Protein AF-A0A2S4YR30-F1 (afdb_monomer_lite)

Radius of gyration: 16.6 Å; chains: 1; bounding box: 55×15×32 Å

Structure (mmCIF, N/CA/C/O backbone):
data_AF-A0A2S4YR30-F1
#
_entry.id   AF-A0A2S4YR30-F1
#
loop_
_atom_site.group_PDB
_atom_site.id
_atom_site.type_symbol
_atom_site.label_atom_id
_atom_site.label_alt_id
_atom_site.label_comp_id
_atom_site.label_asym_id
_atom_site.label_entity_id
_atom_site.label_seq_id
_atom_site.pdbx_PDB_ins_code
_atom_site.Cartn_x
_atom_site.Cartn_y
_atom_site.Cartn_z
_atom_site.occupancy
_atom_site.B_iso_or_equiv
_atom_site.auth_seq_id
_atom_site.auth_comp_id
_atom_site.auth_asym_id
_atom_site.auth_atom_id
_atom_site.pdbx_PDB_model_num
ATOM 1 N N . MET A 1 1 ? -11.643 0.878 -17.645 1.00 39.56 1 MET A N 1
ATOM 2 C CA . MET A 1 1 ? -11.794 0.042 -16.435 1.00 39.56 1 MET A CA 1
ATOM 3 C C . MET A 1 1 ? -11.532 0.905 -15.212 1.00 39.56 1 MET A C 1
ATOM 5 O O . MET A 1 1 ? -10.471 1.510 -15.152 1.00 39.56 1 MET A O 1
ATOM 9 N N . GLY A 1 2 ? -12.508 1.028 -14.308 1.00 49.12 2 GLY A N 1
ATOM 10 C CA . GLY A 1 2 ? -12.398 1.856 -13.106 1.00 49.12 2 GLY A CA 1
ATOM 11 C C . GLY A 1 2 ? -11.454 1.220 -12.093 1.00 49.12 2 GLY A C 1
ATOM 12 O O . GLY A 1 2 ? -11.694 0.104 -11.640 1.00 49.12 2 GLY A O 1
ATOM 13 N N . SER A 1 3 ? -10.367 1.910 -11.767 1.00 60.09 3 SER A N 1
ATOM 14 C CA . SER A 1 3 ? -9.505 1.574 -10.639 1.00 60.09 3 SER A CA 1
ATOM 15 C C . SER A 1 3 ? -10.305 1.791 -9.357 1.00 60.09 3 SER A C 1
ATOM 17 O O . SER A 1 3 ? -10.405 2.915 -8.879 1.00 60.09 3 SER A O 1
ATOM 19 N N . GLN A 1 4 ? -10.941 0.730 -8.855 1.00 66.38 4 GLN A N 1
ATOM 20 C CA . GLN A 1 4 ? -11.545 0.738 -7.527 1.00 66.38 4 GLN A CA 1
ATOM 21 C C . GLN A 1 4 ? -10.420 1.006 -6.526 1.00 66.38 4 GLN A C 1
ATOM 23 O O . GLN A 1 4 ? -9.453 0.239 -6.478 1.00 66.38 4 GLN A O 1
ATOM 28 N N . ASP A 1 5 ? -10.509 2.115 -5.790 1.00 70.38 5 ASP A N 1
ATOM 29 C CA . ASP A 1 5 ? -9.528 2.427 -4.759 1.00 70.38 5 ASP A CA 1
ATOM 30 C C . ASP A 1 5 ? -9.457 1.258 -3.768 1.00 70.38 5 ASP A C 1
ATOM 32 O O . ASP A 1 5 ? -10.495 0.770 -3.305 1.00 70.38 5 A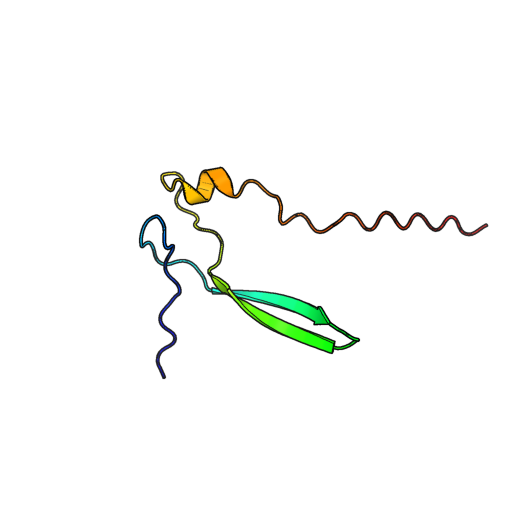SP A O 1
ATOM 36 N N . PRO A 1 6 ? -8.251 0.756 -3.459 1.00 77.00 6 PRO A N 1
ATOM 37 C CA . PRO A 1 6 ? -8.103 -0.354 -2.545 1.00 77.00 6 PRO A CA 1
ATOM 38 C C . PRO A 1 6 ? -8.660 0.055 -1.183 1.00 77.00 6 PRO A C 1
ATOM 40 O O . PRO A 1 6 ? -8.353 1.125 -0.662 1.00 77.00 6 PRO A O 1
ATOM 43 N N . VAL A 1 7 ? -9.479 -0.809 -0.594 1.00 83.50 7 VAL A N 1
ATOM 44 C CA . VAL A 1 7 ? -10.016 -0.621 0.756 1.00 83.50 7 VAL A CA 1
ATOM 45 C C . VAL A 1 7 ? -9.211 -1.439 1.756 1.00 83.50 7 VAL A C 1
ATOM 47 O O . VAL A 1 7 ? -8.666 -2.498 1.435 1.00 83.50 7 VAL A O 1
ATOM 50 N N . CYS A 1 8 ? -9.114 -0.955 2.991 1.00 80.75 8 CYS A N 1
ATOM 51 C CA . CYS A 1 8 ? -8.518 -1.732 4.066 1.00 80.75 8 CYS A CA 1
ATOM 52 C C . CYS A 1 8 ? -9.424 -2.932 4.397 1.00 80.75 8 CYS A C 1
ATOM 54 O O . CYS A 1 8 ? -10.584 -2.716 4.749 1.00 80.75 8 CYS A O 1
ATOM 56 N N . PRO A 1 9 ? -8.925 -4.181 4.377 1.00 74.81 9 PRO A N 1
ATOM 57 C CA . PRO A 1 9 ? -9.749 -5.352 4.681 1.00 74.81 9 PRO A CA 1
ATOM 58 C C . PRO A 1 9 ? -10.207 -5.413 6.149 1.00 74.81 9 PRO A C 1
ATOM 60 O O . PRO A 1 9 ? -11.146 -6.135 6.457 1.00 74.81 9 PRO A O 1
ATOM 63 N N . SER A 1 10 ? -9.574 -4.662 7.058 1.00 77.75 10 SER A N 1
ATOM 64 C CA . SER A 1 10 ? -9.920 -4.671 8.487 1.00 77.75 10 SER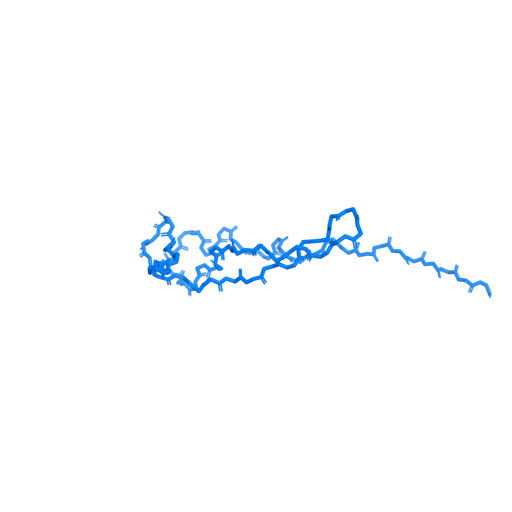 A CA 1
ATOM 65 C C . SER A 1 10 ? -10.960 -3.628 8.891 1.00 77.75 10 SER A C 1
ATOM 67 O O . SER A 1 10 ? -11.660 -3.833 9.873 1.00 77.75 10 SER A O 1
ATOM 69 N N . CYS A 1 11 ? -11.048 -2.495 8.190 1.00 79.50 11 CYS A N 1
ATOM 70 C CA . CYS A 1 11 ? -11.978 -1.413 8.546 1.00 79.50 11 CYS A CA 1
ATOM 71 C C . CYS A 1 11 ? -12.836 -0.915 7.378 1.00 79.50 11 CYS A C 1
ATOM 73 O O . CYS A 1 11 ? -13.644 -0.013 7.565 1.00 79.50 11 CYS A O 1
ATOM 75 N N . GLY A 1 12 ? -12.643 -1.450 6.169 1.00 80.19 12 GLY A N 1
ATOM 76 C CA . GLY A 1 12 ? -13.385 -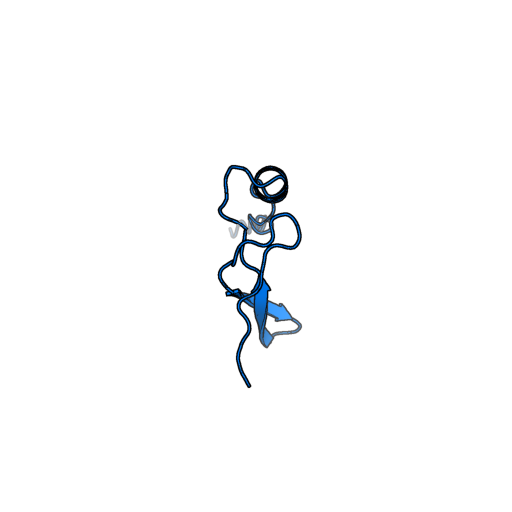1.062 4.967 1.00 80.19 12 GLY A CA 1
ATOM 77 C C . GLY A 1 12 ? -13.101 0.357 4.471 1.00 80.19 12 GLY A C 1
ATOM 78 O O . GLY A 1 12 ? -13.705 0.791 3.496 1.00 80.19 12 GLY A O 1
ATOM 79 N N . HIS A 1 13 ? -12.196 1.098 5.117 1.00 79.56 13 HIS A N 1
ATOM 80 C CA . HIS A 1 13 ? -11.901 2.472 4.728 1.00 79.56 13 HIS A CA 1
ATOM 81 C C . HIS A 1 13 ? -11.080 2.525 3.434 1.00 79.56 13 HIS A C 1
ATOM 83 O O . HIS A 1 13 ? -10.173 1.698 3.269 1.00 79.56 13 HIS A O 1
ATOM 89 N N . PRO A 1 14 ? -11.352 3.498 2.545 1.00 80.19 14 PRO A N 1
ATOM 90 C CA . PRO A 1 14 ? -10.556 3.693 1.344 1.00 80.19 14 PRO A CA 1
ATOM 91 C C . PRO A 1 14 ? -9.119 4.028 1.744 1.00 80.19 14 PRO A C 1
ATOM 93 O O . PRO A 1 14 ? -8.872 4.896 2.585 1.00 80.19 14 PRO A O 1
ATOM 96 N N . VAL A 1 15 ? -8.161 3.309 1.167 1.00 82.81 15 VAL A N 1
ATOM 97 C CA . VAL A 1 15 ? -6.735 3.562 1.363 1.00 82.81 15 VAL A CA 1
ATOM 98 C C . VAL A 1 15 ? -6.108 4.003 0.051 1.00 82.81 15 VAL A C 1
ATOM 100 O O . VAL A 1 15 ? -6.517 3.597 -1.032 1.00 82.81 15 VAL A O 1
ATOM 103 N N . ALA A 1 16 ? -5.083 4.848 0.141 1.00 81.31 16 ALA A N 1
ATOM 104 C CA . ALA A 1 16 ? -4.356 5.280 -1.044 1.00 81.31 16 ALA A CA 1
ATOM 105 C C . ALA A 1 16 ? -3.679 4.079 -1.714 1.00 81.31 16 ALA A C 1
ATOM 107 O O . ALA A 1 16 ? -3.072 3.253 -1.032 1.00 81.31 1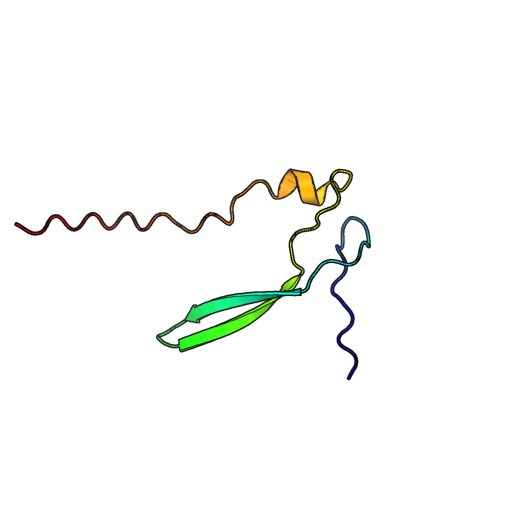6 ALA A O 1
ATOM 108 N N . THR A 1 17 ? -3.703 3.999 -3.041 1.00 82.81 17 THR A N 1
ATOM 109 C CA . THR A 1 17 ? -2.848 3.043 -3.753 1.00 82.81 17 THR A CA 1
ATOM 110 C C . THR A 1 17 ? -1.425 3.582 -3.783 1.00 82.81 17 THR A C 1
ATOM 112 O O . THR A 1 17 ? -1.188 4.692 -4.255 1.00 82.81 17 THR A O 1
ATOM 115 N N . VAL A 1 18 ? -0.461 2.802 -3.302 1.00 83.94 18 VAL A N 1
ATOM 116 C CA . VAL A 1 18 ? 0.956 3.180 -3.355 1.00 83.94 18 VAL A CA 1
ATOM 117 C C . VAL A 1 18 ? 1.686 2.355 -4.409 1.00 83.94 18 VAL A C 1
ATOM 119 O O . VAL A 1 18 ? 1.500 1.140 -4.512 1.00 83.94 18 VAL A O 1
ATOM 122 N N . VAL A 1 19 ? 2.553 3.015 -5.180 1.00 84.56 19 VAL A N 1
ATOM 123 C CA . VAL A 1 19 ? 3.497 2.346 -6.084 1.00 84.56 19 VAL A CA 1
ATOM 124 C C . VAL A 1 19 ? 4.757 2.024 -5.306 1.00 84.56 19 VAL A C 1
ATOM 126 O O . VAL A 1 19 ? 5.464 2.928 -4.860 1.00 84.56 19 VAL A O 1
ATOM 129 N N . ARG A 1 20 ? 5.096 0.741 -5.194 1.00 82.50 20 ARG A N 1
ATOM 130 C CA . ARG A 1 20 ? 6.424 0.317 -4.744 1.00 82.50 20 ARG A CA 1
ATOM 131 C C . ARG A 1 20 ? 7.245 -0.169 -5.915 1.00 82.50 20 ARG A C 1
ATOM 133 O O . ARG A 1 20 ? 6.770 -0.928 -6.748 1.00 82.50 20 ARG A O 1
ATOM 140 N N . ARG A 1 21 ? 8.504 0.250 -5.966 1.00 86.38 21 ARG A N 1
ATOM 141 C CA . ARG A 1 21 ? 9.465 -0.226 -6.961 1.00 86.38 21 ARG A CA 1
ATOM 142 C C . ARG A 1 21 ? 10.180 -1.449 -6.403 1.00 86.38 21 ARG A C 1
ATOM 144 O O . ARG A 1 21 ? 10.969 -1.322 -5.473 1.00 86.38 21 ARG A O 1
ATOM 151 N N . HIS A 1 22 ? 9.898 -2.618 -6.964 1.00 85.62 22 HIS A N 1
ATOM 152 C CA . HIS A 1 22 ? 10.580 -3.856 -6.615 1.00 85.62 22 HIS A CA 1
ATOM 153 C C . HIS A 1 22 ? 11.712 -4.097 -7.620 1.00 85.62 22 HIS A C 1
ATOM 155 O O . HIS A 1 22 ? 11.480 -4.113 -8.829 1.00 85.62 22 HIS A O 1
ATOM 161 N N . LYS A 1 23 ? 12.951 -4.241 -7.134 1.00 87.06 23 LYS A N 1
ATOM 162 C CA . LYS A 1 23 ? 14.088 -4.612 -7.986 1.00 87.06 23 LYS A CA 1
ATOM 163 C C . LYS A 1 23 ? 14.207 -6.130 -8.041 1.00 87.06 23 LYS A C 1
ATOM 165 O O . LYS A 1 23 ? 14.520 -6.741 -7.026 1.00 87.06 23 LYS A O 1
ATOM 170 N N . THR A 1 24 ? 14.022 -6.716 -9.218 1.00 84.81 24 THR A N 1
ATOM 171 C CA . THR A 1 24 ? 14.173 -8.161 -9.450 1.00 84.81 24 THR A CA 1
ATOM 172 C C . THR A 1 24 ? 15.060 -8.367 -10.669 1.00 84.81 24 THR A C 1
ATOM 174 O O . THR A 1 24 ? 14.784 -7.795 -11.718 1.00 84.81 24 THR A O 1
ATOM 177 N N . LEU A 1 25 ? 16.134 -9.156 -10.529 1.00 82.62 25 LEU A N 1
ATOM 178 C CA . LEU A 1 25 ? 17.015 -9.570 -11.638 1.00 82.62 25 LEU A CA 1
ATOM 179 C C . LEU A 1 25 ? 17.492 -8.410 -12.544 1.00 82.62 25 LEU A C 1
ATOM 181 O O . LEU A 1 25 ? 17.546 -8.535 -13.761 1.00 82.62 25 LEU A O 1
ATOM 185 N N . GLY A 1 26 ? 17.811 -7.252 -11.955 1.00 87.69 26 GLY A N 1
ATOM 186 C CA . GLY A 1 26 ? 18.291 -6.071 -12.690 1.00 87.69 26 GLY A CA 1
ATOM 187 C C . GLY A 1 26 ? 17.199 -5.152 -13.256 1.00 87.69 26 GLY A C 1
ATOM 188 O O . GLY A 1 26 ? 17.512 -4.028 -13.641 1.00 87.69 26 GLY A O 1
ATOM 189 N N . ALA A 1 27 ? 15.926 -5.554 -13.226 1.00 86.50 27 ALA A N 1
ATOM 190 C CA . ALA A 1 27 ? 14.794 -4.720 -13.629 1.00 86.50 27 ALA A CA 1
ATOM 191 C C . ALA A 1 27 ? 14.106 -4.053 -12.424 1.00 86.50 27 ALA A C 1
ATOM 193 O O . ALA A 1 27 ? 14.108 -4.581 -11.309 1.00 86.50 27 ALA A O 1
ATOM 194 N N . VAL A 1 28 ? 13.503 -2.879 -12.647 1.00 86.12 28 VAL A N 1
ATOM 195 C CA . VAL A 1 28 ? 12.692 -2.154 -11.653 1.00 86.12 28 VAL A CA 1
ATOM 196 C C . VAL A 1 28 ? 11.223 -2.280 -12.032 1.00 86.12 28 VAL A C 1
ATOM 198 O O . VAL A 1 28 ? 10.758 -1.612 -12.952 1.00 86.12 28 VAL A O 1
ATOM 201 N N . VAL A 1 29 ? 10.489 -3.110 -11.300 1.00 88.12 29 VAL A N 1
ATOM 202 C CA . VAL A 1 29 ? 9.069 -3.363 -11.547 1.00 88.12 29 VAL A CA 1
ATOM 203 C C . VAL A 1 29 ? 8.221 -2.484 -10.620 1.00 88.12 29 VAL A C 1
ATOM 205 O O . VAL A 1 29 ? 8.416 -2.528 -9.400 1.00 88.12 29 VAL A O 1
ATOM 208 N N . PRO A 1 30 ? 7.285 -1.670 -11.145 1.00 85.12 30 PRO A N 1
ATOM 209 C CA . PRO A 1 30 ? 6.295 -0.990 -10.322 1.00 85.12 30 PRO A CA 1
ATOM 210 C C . PRO A 1 30 ? 5.224 -1.989 -9.869 1.00 85.12 30 PRO A C 1
ATOM 212 O O . PRO A 1 30 ? 4.566 -2.634 -10.679 1.00 85.12 30 PRO A O 1
ATOM 215 N N . VAL A 1 31 ? 5.041 -2.105 -8.560 1.00 84.44 31 VAL A N 1
ATOM 216 C CA . VAL A 1 31 ? 4.024 -2.945 -7.930 1.00 84.44 31 VAL A CA 1
ATOM 217 C C . VAL A 1 31 ? 3.030 -2.033 -7.226 1.00 84.44 31 VAL A C 1
ATOM 219 O O . VAL A 1 31 ? 3.394 -1.295 -6.308 1.00 84.44 31 VAL A O 1
ATOM 222 N N . TRP A 1 32 ? 1.773 -2.096 -7.652 1.00 83.19 32 TRP A N 1
ATOM 223 C CA . TRP A 1 32 ? 0.666 -1.381 -7.025 1.00 83.19 32 TRP A CA 1
ATOM 224 C C . TRP A 1 32 ? 0.146 -2.195 -5.846 1.00 83.19 32 TRP A C 1
ATOM 226 O O . TRP A 1 32 ? -0.187 -3.372 -5.994 1.00 83.19 32 TRP A O 1
ATOM 236 N N . ARG A 1 33 ? 0.115 -1.595 -4.657 1.00 79.94 33 ARG A N 1
ATOM 237 C CA . ARG A 1 33 ? -0.407 -2.233 -3.443 1.00 79.94 33 ARG A CA 1
ATOM 238 C C . ARG A 1 33 ? -1.320 -1.266 -2.686 1.00 79.94 33 ARG A C 1
ATOM 240 O O . ARG A 1 33 ? -1.129 -0.051 -2.795 1.00 79.94 33 ARG A O 1
ATOM 247 N N . PRO A 1 34 ? -2.261 -1.787 -1.880 1.00 80.25 34 PRO A N 1
ATOM 248 C CA . PRO A 1 34 ? -2.961 -0.984 -0.891 1.00 80.25 34 PRO A CA 1
ATOM 249 C C . PRO A 1 34 ? -1.946 -0.297 0.023 1.00 80.25 34 PRO A C 1
ATOM 251 O O . PRO A 1 34 ? -1.045 -0.938 0.579 1.00 80.25 34 PRO A O 1
ATOM 254 N N . GLY A 1 35 ? -2.073 1.015 0.158 1.00 79.62 35 GLY A N 1
ATOM 255 C CA . GLY A 1 35 ? -1.301 1.801 1.103 1.00 79.62 35 GLY A CA 1
ATOM 256 C C . GLY A 1 35 ? -1.623 1.423 2.548 1.00 79.62 35 GLY A C 1
ATOM 257 O O . GLY A 1 35 ? -2.561 0.668 2.821 1.00 79.62 35 GLY A O 1
ATOM 258 N N . PRO A 1 36 ? -0.823 1.914 3.505 1.00 76.38 36 PRO A N 1
ATOM 259 C CA . PRO A 1 36 ? -1.143 1.746 4.912 1.00 76.38 36 PRO A CA 1
ATOM 260 C C . PRO A 1 36 ? -2.487 2.408 5.223 1.00 76.38 36 PRO A C 1
ATOM 262 O O . PRO A 1 36 ? -2.771 3.517 4.759 1.00 76.38 36 PRO A O 1
ATOM 265 N N . CYS A 1 37 ? -3.308 1.727 6.024 1.00 81.44 37 CYS A N 1
ATOM 266 C CA . CYS A 1 37 ? -4.463 2.371 6.630 1.00 81.44 37 CYS A CA 1
ATOM 267 C C . CYS A 1 37 ? -3.946 3.532 7.486 1.00 81.44 37 CYS A C 1
ATOM 269 O O . CYS A 1 37 ? -2.957 3.361 8.186 1.00 81.44 37 CYS A O 1
ATOM 271 N N . ARG A 1 38 ? -4.569 4.708 7.410 1.00 73.69 38 ARG A N 1
ATOM 272 C CA . ARG A 1 38 ? -4.222 5.868 8.253 1.00 73.69 38 ARG A CA 1
ATOM 273 C C . ARG A 1 38 ? -5.237 6.105 9.371 1.00 73.69 38 ARG A C 1
ATOM 275 O O . ARG A 1 38 ? -5.183 7.136 10.027 1.00 73.69 38 ARG A O 1
ATOM 282 N N . ASN A 1 39 ? -6.182 5.181 9.558 1.00 75.56 39 ASN A N 1
ATOM 283 C CA . ASN A 1 39 ? -7.191 5.296 10.601 1.00 75.56 39 ASN A CA 1
ATOM 284 C C . ASN A 1 39 ? -6.591 4.840 11.946 1.00 75.56 39 ASN A C 1
ATOM 286 O O . ASN A 1 39 ? -6.336 3.643 12.094 1.00 75.56 39 ASN A O 1
ATOM 290 N N . PRO A 1 40 ? -6.410 5.740 12.930 1.00 73.69 40 PRO A N 1
ATOM 291 C CA . PRO A 1 40 ? -5.834 5.396 14.230 1.00 73.69 40 PRO A CA 1
ATOM 292 C C . PRO A 1 40 ? -6.711 4.441 15.049 1.00 73.69 40 PRO A C 1
ATOM 294 O O . PRO A 1 40 ? -6.211 3.787 15.956 1.00 73.69 40 PRO A O 1
ATOM 297 N N . GLN A 1 41 ? -8.001 4.316 14.721 1.00 74.75 41 GLN A N 1
ATOM 298 C CA . GLN A 1 41 ? -8.890 3.330 15.341 1.00 74.75 41 GLN A CA 1
ATOM 299 C C . GLN A 1 41 ? -8.840 1.950 14.671 1.00 74.75 41 GLN A C 1
ATOM 301 O O . GLN A 1 41 ? -9.508 1.021 15.118 1.00 74.75 41 GLN A O 1
ATOM 306 N N . CYS A 1 42 ? -8.086 1.787 13.581 1.00 77.00 42 CYS A N 1
ATOM 307 C CA . CYS A 1 42 ? -8.017 0.513 12.882 1.00 77.00 42 CYS A CA 1
ATOM 308 C C . CYS A 1 42 ? -7.027 -0.439 13.573 1.00 77.00 42 CYS A C 1
ATOM 310 O O . CYS A 1 42 ? -5.865 -0.074 13.752 1.00 77.00 42 CYS A O 1
ATOM 312 N N . PRO A 1 43 ? -7.404 -1.698 13.861 1.00 72.44 43 PRO A N 1
ATOM 313 C CA . PRO A 1 43 ? -6.468 -2.673 14.428 1.00 72.44 43 PRO A CA 1
ATOM 314 C C . PRO A 1 43 ? -5.273 -2.950 13.498 1.00 72.44 43 PRO A C 1
ATOM 316 O O . PRO A 1 43 ? -4.163 -3.199 13.962 1.00 72.44 43 PRO A O 1
ATOM 319 N N . ALA A 1 44 ? -5.461 -2.824 12.178 1.00 70.88 44 ALA A N 1
ATOM 320 C CA . ALA A 1 44 ? -4.385 -2.963 11.196 1.00 70.88 44 ALA A CA 1
ATOM 321 C C . ALA A 1 44 ? -3.412 -1.770 11.164 1.00 70.88 44 ALA A C 1
ATOM 323 O O . ALA A 1 44 ? -2.321 -1.904 10.614 1.00 70.88 44 ALA A O 1
ATOM 324 N N . TYR A 1 45 ? -3.789 -0.611 11.720 1.00 68.19 45 TYR A N 1
ATOM 325 C CA . TYR A 1 45 ? -2.879 0.525 11.890 1.00 68.19 45 TYR A CA 1
ATOM 326 C C . TYR A 1 45 ? -1.852 0.225 12.986 1.00 68.19 45 TYR A C 1
ATOM 328 O O . TYR A 1 45 ? -0.656 0.353 12.748 1.00 68.19 45 TYR A O 1
ATOM 336 N N . ALA A 1 46 ? -2.311 -0.279 14.138 1.00 61.50 46 ALA A N 1
ATOM 337 C CA . ALA A 1 46 ? -1.449 -0.645 15.263 1.00 61.50 46 ALA A CA 1
ATOM 338 C C . ALA A 1 46 ? -0.503 -1.818 14.942 1.00 61.50 46 ALA A C 1
ATOM 340 O O . ALA A 1 46 ? 0.639 -1.834 15.386 1.00 61.50 46 ALA A O 1
ATOM 341 N N . ALA A 1 47 ? -0.946 -2.780 14.125 1.00 60.06 47 ALA A N 1
ATOM 342 C CA . ALA A 1 47 ? -0.117 -3.914 13.710 1.00 60.06 47 ALA A CA 1
ATOM 343 C C . ALA A 1 47 ? 0.983 -3.553 12.688 1.00 60.06 47 ALA A C 1
ATOM 345 O O . ALA A 1 47 ? 1.822 -4.395 12.382 1.00 60.06 47 ALA A O 1
ATOM 346 N N . ARG A 1 48 ? 0.970 -2.336 12.122 1.00 58.34 48 ARG A N 1
ATOM 347 C CA . ARG A 1 48 ? 1.849 -1.924 11.013 1.00 58.34 48 ARG A CA 1
ATOM 348 C C . ARG A 1 48 ? 2.895 -0.872 11.400 1.00 58.34 48 ARG A C 1
ATOM 350 O O . ARG A 1 48 ? 3.466 -0.222 10.521 1.00 58.34 48 ARG A O 1
ATOM 357 N N . GLU A 1 49 ? 3.181 -0.747 12.696 1.00 48.78 49 GLU A N 1
ATOM 358 C CA . GLU A 1 49 ? 4.415 -0.132 13.206 1.00 48.78 49 GLU A CA 1
ATOM 359 C C . GLU A 1 49 ? 5.642 -0.659 12.408 1.00 48.78 49 GLU A C 1
ATOM 361 O O . GLU A 1 49 ? 5.629 -1.780 11.894 1.00 48.78 49 GLU A O 1
ATOM 366 N N . PRO A 1 50 ? 6.673 0.171 12.182 1.00 48.56 50 PRO A N 1
ATOM 367 C CA . PRO A 1 50 ? 7.343 0.352 10.890 1.00 48.56 50 PRO A CA 1
ATOM 368 C C . PRO A 1 50 ? 8.311 -0.777 10.492 1.00 48.56 50 PRO A C 1
ATOM 370 O O . PRO A 1 50 ? 9.521 -0.577 10.400 1.00 48.56 50 PRO A O 1
ATOM 373 N N . GLU A 1 51 ? 7.796 -1.953 10.144 1.00 48.94 51 GLU A N 1
ATOM 374 C CA . GLU A 1 51 ? 8.613 -3.049 9.593 1.00 48.94 51 GLU A CA 1
ATOM 375 C C . GLU A 1 51 ? 8.981 -2.840 8.105 1.00 48.94 51 GLU A C 1
ATOM 377 O O . GLU A 1 51 ? 9.783 -3.564 7.523 1.00 48.94 51 GLU A O 1
ATOM 382 N N . GLU A 1 52 ? 8.470 -1.776 7.474 1.00 48.69 52 GLU A N 1
ATOM 383 C CA . GLU A 1 52 ? 8.848 -1.383 6.108 1.00 48.69 52 GLU A CA 1
ATOM 384 C C . GLU A 1 52 ? 10.050 -0.416 6.065 1.00 48.69 52 GLU A C 1
ATOM 386 O O . GLU A 1 52 ? 10.410 0.088 4.994 1.00 48.69 52 GLU A O 1
ATOM 391 N N . ALA A 1 53 ? 10.732 -0.209 7.200 1.00 44.50 53 ALA A N 1
ATOM 392 C CA . ALA A 1 53 ? 12.105 0.282 7.221 1.00 44.50 53 ALA A CA 1
ATOM 393 C C . ALA A 1 53 ? 13.020 -0.804 6.640 1.00 44.50 53 ALA A C 1
ATOM 395 O O . ALA A 1 53 ? 13.556 -1.650 7.348 1.00 44.50 53 ALA A O 1
ATOM 396 N N . GLN A 1 54 ? 13.128 -0.757 5.312 1.00 47.28 54 GLN A N 1
ATOM 397 C CA . GLN A 1 54 ? 14.089 -1.418 4.436 1.00 47.28 54 GLN A CA 1
ATOM 398 C C . GLN A 1 54 ? 15.288 -2.036 5.175 1.00 47.28 54 GLN A C 1
ATOM 400 O O . GLN A 1 54 ? 15.911 -1.346 5.991 1.00 47.28 54 GLN A O 1
ATOM 405 N N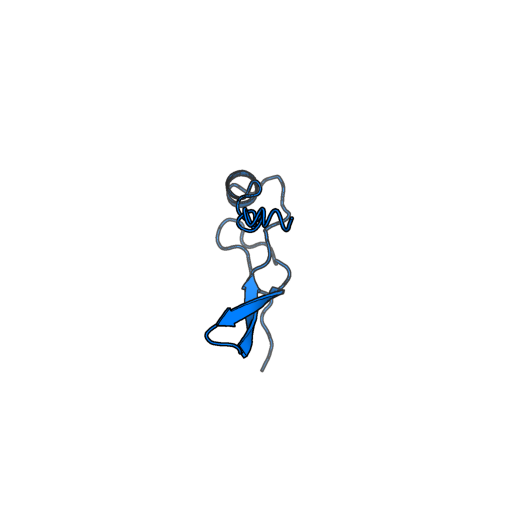 . PRO A 1 55 ? 15.682 -3.282 4.842 1.00 42.66 55 PRO A N 1
ATOM 406 C CA . PRO A 1 55 ? 16.846 -3.908 5.447 1.00 42.66 55 PRO A CA 1
ATOM 407 C C . PRO A 1 55 ? 18.023 -2.947 5.334 1.00 42.66 55 PRO A C 1
ATOM 409 O O . PRO A 1 55 ? 18.389 -2.506 4.239 1.00 42.66 55 PRO A O 1
ATOM 412 N N . LYS A 1 56 ? 18.568 -2.581 6.500 1.00 44.41 56 LYS A N 1
ATOM 413 C CA . LYS A 1 56 ? 19.791 -1.799 6.630 1.00 44.41 56 LYS A CA 1
ATOM 414 C C . LYS A 1 56 ? 20.780 -2.424 5.649 1.00 44.41 56 LYS A C 1
ATOM 416 O O . LYS A 1 56 ? 21.131 -3.595 5.807 1.00 44.41 56 LYS A O 1
ATOM 421 N N . ARG A 1 57 ? 21.235 -1.686 4.633 1.00 53.34 57 ARG A N 1
ATOM 422 C CA . ARG A 1 57 ? 22.444 -2.082 3.908 1.00 53.34 57 ARG A CA 1
ATOM 423 C C . ARG A 1 57 ? 23.599 -1.956 4.899 1.00 53.34 57 ARG A C 1
ATOM 425 O O . ARG A 1 57 ? 24.310 -0.961 4.906 1.00 53.34 57 ARG A O 1
ATOM 432 N N . ARG A 1 58 ? 23.764 -2.968 5.757 1.00 52.56 58 ARG A N 1
ATOM 433 C CA . ARG A 1 58 ? 25.017 -3.276 6.437 1.00 52.56 58 ARG A CA 1
ATOM 434 C C . ARG A 1 58 ? 25.959 -3.733 5.330 1.00 52.56 58 ARG A C 1
ATOM 436 O O . ARG A 1 58 ? 26.023 -4.897 4.964 1.00 52.56 58 ARG A O 1
ATOM 443 N N . GLY A 1 59 ? 26.560 -2.743 4.697 1.00 48.94 59 GLY A N 1
ATOM 444 C CA . GLY A 1 59 ? 27.562 -2.864 3.655 1.00 48.94 59 GLY A CA 1
ATOM 445 C C . GLY A 1 59 ? 28.626 -1.818 3.920 1.00 48.94 59 GLY A C 1
ATOM 446 O O . GLY A 1 59 ? 28.940 -1.019 3.047 1.00 48.94 59 GLY A O 1
ATOM 447 N N . GLU A 1 60 ? 29.097 -1.806 5.164 1.00 59.47 60 GLU A N 1
ATOM 448 C CA . GLU A 1 60 ? 30.365 -1.242 5.592 1.00 59.47 60 GLU A CA 1
ATOM 449 C C . GLU A 1 60 ? 31.445 -1.806 4.668 1.00 59.47 60 GLU A C 1
ATOM 451 O O . GLU A 1 60 ? 31.893 -2.940 4.816 1.00 59.47 60 GLU A O 1
ATOM 456 N N . ARG A 1 61 ? 31.788 -1.055 3.622 1.00 57.25 61 ARG A N 1
ATOM 457 C CA . ARG A 1 61 ? 32.982 -1.317 2.829 1.00 57.25 61 ARG A CA 1
ATOM 458 C C . ARG A 1 61 ? 33.967 -0.220 3.169 1.00 57.25 61 ARG A C 1
ATOM 460 O O . ARG A 1 61 ? 34.100 0.764 2.451 1.00 57.25 61 ARG A O 1
ATOM 467 N N . ASN A 1 62 ? 34.605 -0.429 4.315 1.00 54.88 62 ASN A N 1
ATOM 468 C CA . ASN A 1 62 ? 35.952 0.039 4.579 1.00 54.88 62 ASN A CA 1
ATOM 469 C C . ASN A 1 62 ? 36.776 -0.153 3.290 1.00 54.88 62 ASN A C 1
ATOM 471 O O . ASN A 1 62 ? 36.840 -1.267 2.757 1.00 54.88 62 ASN A O 1
ATOM 475 N N . ARG A 1 63 ? 37.286 0.941 2.724 1.00 51.75 63 ARG A N 1
ATOM 476 C CA . ARG A 1 63 ? 38.218 0.916 1.598 1.00 51.75 63 ARG A CA 1
ATOM 477 C C . ARG A 1 63 ? 39.454 1.705 2.060 1.00 51.75 63 ARG A C 1
ATOM 479 O O . ARG A 1 63 ? 39.246 2.824 2.528 1.00 51.75 63 ARG A O 1
ATOM 486 N N . PRO A 1 64 ? 40.648 1.082 2.016 1.00 63.25 64 PRO A N 1
ATOM 487 C CA . PRO A 1 64 ? 41.876 1.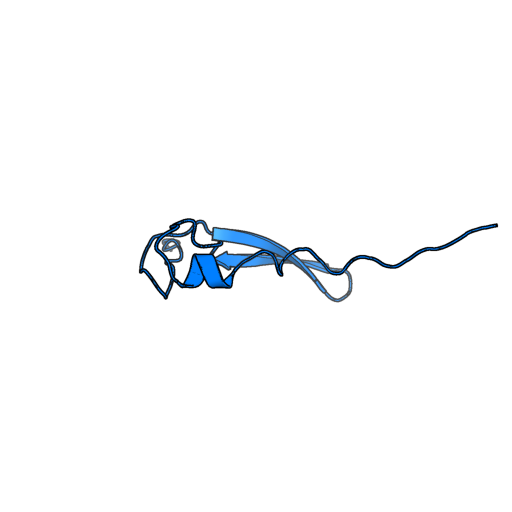565 2.652 1.00 63.25 64 PRO A CA 1
ATOM 488 C C . PRO A 1 64 ? 42.392 2.874 2.060 1.00 63.25 64 PRO A C 1
ATOM 490 O O . PRO A 1 64 ? 42.068 3.152 0.880 1.00 63.25 64 PRO A O 1
#

Secondary structure (DSSP, 8-state):
---PPPBPTTT--B--EEEEEEEETTEEEEEEEEPPP--TT-HHHHTTSSTTS-----------

Sequence (64 aa):
MGSQDPVCPSCGHPVATVVRRHKTLGAVVPVWRPGPCRNPQCPAYAAREPEEAQPKRRGERNRP

pLDDT: mean 70.37, std 14.51, range [39.56, 88.12]

Foldseek 3Di:
DDPDQDADPQPRHRAHWDWDFDDDPNDTDTDTDGDQDPDPPGPSNVVPDDPVPPDPPPPPPDDD